Protein AF-A0A9Q1GMK8-F1 (afdb_monomer_lite)

pLDDT: mean 79.95, std 13.14, range [36.91, 97.81]

Structure (mmCIF, N/CA/C/O backbone):
data_AF-A0A9Q1GMK8-F1
#
_entry.id   AF-A0A9Q1GMK8-F1
#
loop_
_atom_site.group_PDB
_atom_site.id
_atom_site.type_symbol
_atom_site.label_atom_id
_atom_site.label_alt_id
_atom_site.label_comp_id
_atom_site.label_asym_id
_atom_site.label_entity_id
_atom_site.label_seq_id
_atom_site.pdbx_PDB_ins_code
_atom_site.Cartn_x
_atom_site.Cartn_y
_atom_site.Cartn_z
_atom_site.occupancy
_atom_site.B_iso_or_equiv
_atom_site.auth_seq_id
_atom_site.auth_comp_id
_atom_site.auth_asym_id
_atom_site.auth_atom_id
_atom_site.pdbx_PDB_model_num
ATOM 1 N N . MET A 1 1 ? 11.294 8.786 12.363 1.00 38.09 1 MET A N 1
ATOM 2 C CA . MET A 1 1 ? 12.670 8.737 11.828 1.00 38.09 1 MET A CA 1
ATOM 3 C C . MET A 1 1 ? 12.579 9.005 10.331 1.00 38.09 1 MET A C 1
ATOM 5 O O . MET A 1 1 ? 12.122 8.139 9.600 1.00 38.09 1 MET A O 1
ATOM 9 N N . VAL A 1 2 ? 12.845 10.239 9.895 1.00 36.91 2 VAL A N 1
ATOM 10 C CA . VAL A 1 2 ? 12.760 10.636 8.478 1.00 36.91 2 VAL A CA 1
ATOM 11 C C . VAL A 1 2 ? 14.152 10.473 7.886 1.00 36.91 2 VAL A C 1
ATOM 13 O O . VAL A 1 2 ? 15.081 11.160 8.302 1.00 36.91 2 VAL A O 1
ATOM 16 N N . ILE A 1 3 ? 14.318 9.524 6.967 1.00 42.19 3 ILE A N 1
ATOM 17 C CA . ILE A 1 3 ? 15.583 9.341 6.256 1.00 42.19 3 ILE A CA 1
ATOM 18 C C . ILE A 1 3 ? 15.618 10.395 5.148 1.00 42.19 3 ILE A C 1
ATOM 20 O O . ILE A 1 3 ? 15.050 10.203 4.076 1.00 42.19 3 ILE A O 1
ATOM 24 N N . ASN A 1 4 ? 16.258 11.532 5.426 1.00 38.59 4 ASN A N 1
ATOM 25 C CA . ASN A 1 4 ? 16.608 12.507 4.399 1.00 38.59 4 ASN A CA 1
ATOM 26 C C . ASN A 1 4 ? 17.716 11.908 3.531 1.00 38.59 4 ASN A C 1
ATOM 28 O O . ASN A 1 4 ? 18.892 11.934 3.892 1.00 38.59 4 ASN A O 1
ATOM 32 N N . THR A 1 5 ? 17.348 11.357 2.378 1.00 48.94 5 THR A N 1
ATOM 33 C CA . THR A 1 5 ? 18.325 10.996 1.354 1.00 48.94 5 THR A CA 1
ATOM 34 C C . THR A 1 5 ? 18.829 12.282 0.709 1.00 48.94 5 THR A C 1
ATOM 36 O O . THR A 1 5 ? 18.115 12.908 -0.077 1.00 48.94 5 THR A O 1
ATOM 39 N N . LEU A 1 6 ? 20.049 12.692 1.064 1.00 46.88 6 LEU A N 1
ATOM 40 C CA . LEU A 1 6 ? 20.804 13.710 0.336 1.00 46.88 6 LEU A CA 1
ATOM 41 C C . LEU A 1 6 ? 20.777 13.350 -1.154 1.00 46.88 6 LEU A C 1
ATOM 43 O O . LEU A 1 6 ? 21.134 12.234 -1.533 1.00 46.88 6 LEU A O 1
ATOM 47 N N . GLY A 1 7 ? 20.274 14.270 -1.978 1.00 47.94 7 GLY A N 1
ATOM 48 C CA . GLY A 1 7 ? 20.096 14.059 -3.409 1.00 47.94 7 GLY A CA 1
ATOM 49 C C . GLY A 1 7 ? 21.398 13.587 -4.047 1.00 47.94 7 GLY A C 1
ATOM 50 O O . GLY A 1 7 ? 22.390 14.312 -4.053 1.00 47.94 7 GLY A O 1
ATOM 51 N N . SER A 1 8 ? 21.385 12.357 -4.562 1.00 46.59 8 SER A N 1
ATOM 52 C CA . SER A 1 8 ? 22.517 11.776 -5.278 1.00 46.59 8 SER A CA 1
ATOM 53 C C . SER A 1 8 ? 22.895 12.694 -6.450 1.00 46.59 8 SER A C 1
ATOM 55 O O . SER A 1 8 ? 22.000 13.079 -7.218 1.00 46.59 8 SER A O 1
ATOM 57 N N . PRO A 1 9 ? 24.175 13.089 -6.596 1.00 54.53 9 PRO A N 1
ATOM 58 C CA . PRO A 1 9 ? 24.599 13.912 -7.717 1.00 54.53 9 PRO A CA 1
ATOM 59 C C . PRO A 1 9 ? 24.249 13.176 -9.008 1.00 54.53 9 PRO A C 1
ATOM 61 O O . PRO A 1 9 ? 24.631 12.023 -9.210 1.00 54.53 9 PRO A O 1
ATOM 64 N N . ARG A 1 10 ? 23.459 13.834 -9.864 1.00 56.84 10 ARG A N 1
ATOM 65 C CA . ARG A 1 10 ? 23.043 13.258 -11.143 1.00 56.84 10 ARG A CA 1
ATOM 66 C C . ARG A 1 10 ? 24.307 12.847 -11.903 1.00 56.84 10 ARG A C 1
ATOM 68 O O . ARG A 1 10 ? 25.182 13.697 -12.076 1.00 56.84 10 ARG A O 1
ATOM 75 N N . PRO A 1 11 ? 24.427 11.586 -12.350 1.00 54.09 11 PRO A N 1
ATOM 76 C CA . PRO A 1 11 ? 25.575 11.182 -13.141 1.00 54.09 11 PRO A CA 1
ATOM 77 C C . PRO A 1 11 ? 25.651 12.072 -14.384 1.00 54.09 11 PRO A C 1
ATOM 79 O O . PRO A 1 11 ? 24.624 12.378 -14.999 1.00 54.09 11 PRO A O 1
ATOM 82 N N . ASN A 1 12 ? 26.865 12.513 -14.720 1.00 54.84 12 ASN A N 1
ATOM 83 C CA . ASN A 1 12 ? 27.135 13.300 -15.921 1.00 54.84 12 ASN A CA 1
ATOM 84 C C . ASN A 1 12 ? 26.456 12.646 -17.135 1.00 54.84 12 ASN A C 1
ATOM 86 O O . ASN A 1 12 ? 26.469 11.422 -17.262 1.00 54.84 12 ASN A O 1
ATOM 90 N N . SER A 1 13 ? 25.883 13.453 -18.035 1.00 58.44 13 SER A N 1
ATOM 91 C CA . SER A 1 13 ? 25.148 13.006 -19.230 1.00 58.44 13 SER A CA 1
ATOM 92 C C . SER A 1 13 ? 26.053 12.416 -20.324 1.00 58.44 13 SER A C 1
ATOM 94 O O . SER A 1 13 ? 25.828 12.608 -21.521 1.00 58.44 13 SER A O 1
ATOM 96 N N . SER A 1 14 ? 27.104 11.693 -19.935 1.00 61.16 14 SER A N 1
ATOM 97 C CA . SER A 1 14 ? 27.837 10.845 -20.859 1.00 61.16 14 SER A CA 1
ATOM 98 C C . SER A 1 14 ? 26.933 9.699 -21.311 1.00 61.16 14 SER A C 1
ATOM 100 O O . SER A 1 14 ? 26.024 9.257 -20.608 1.00 61.16 14 SER A O 1
ATOM 102 N N . PHE A 1 15 ? 27.151 9.245 -22.540 1.00 61.72 15 PHE A N 1
ATOM 103 C CA . PHE A 1 15 ? 26.455 8.092 -23.091 1.00 61.72 15 PHE A CA 1
ATOM 104 C C . PHE A 1 15 ? 26.684 6.871 -22.187 1.00 61.72 15 PHE A C 1
ATOM 106 O O . PHE A 1 15 ? 27.815 6.402 -22.066 1.00 61.72 15 PHE A O 1
ATOM 113 N N . GLN A 1 16 ? 25.620 6.380 -21.548 1.00 66.44 16 GLN A N 1
ATOM 114 C CA . GLN A 1 16 ? 25.654 5.179 -20.718 1.00 66.44 16 GLN A CA 1
ATOM 115 C C . GLN A 1 16 ? 25.264 3.975 -21.568 1.00 66.44 16 GLN A C 1
ATOM 117 O O . GLN A 1 16 ? 24.185 3.937 -22.157 1.00 66.44 16 GLN A O 1
ATOM 122 N N . PHE A 1 17 ? 26.167 3.004 -21.645 1.00 67.81 17 PHE A N 1
ATOM 123 C CA . PHE A 1 17 ? 25.864 1.709 -22.226 1.00 67.81 17 PHE A CA 1
ATOM 124 C C . PHE A 1 17 ? 25.103 0.871 -21.200 1.00 67.81 17 PHE A C 1
ATOM 126 O O . PHE A 1 17 ? 25.594 0.662 -20.090 1.00 67.81 17 PHE A O 1
ATOM 133 N N . TYR A 1 18 ? 23.926 0.373 -21.573 1.00 70.12 18 TYR A N 1
ATOM 134 C CA . TYR A 1 18 ? 23.144 -0.516 -20.721 1.00 70.12 18 TYR A CA 1
ATOM 135 C C . TYR A 1 18 ? 23.212 -1.952 -21.243 1.00 70.12 18 TYR A C 1
ATOM 137 O O . TYR A 1 18 ? 23.015 -2.209 -22.429 1.00 70.12 18 TYR A O 1
ATOM 145 N N . THR A 1 19 ? 23.429 -2.911 -20.340 1.00 72.62 19 THR A N 1
ATOM 146 C CA . THR A 1 19 ? 23.506 -4.353 -20.655 1.00 72.62 19 THR A CA 1
ATOM 147 C C . THR A 1 19 ? 22.234 -4.900 -21.302 1.00 72.62 19 THR A C 1
ATOM 149 O O . THR A 1 19 ? 22.279 -5.899 -22.016 1.00 72.62 19 THR A O 1
ATOM 152 N N . MET A 1 20 ? 21.104 -4.224 -21.098 1.00 74.56 20 MET A N 1
ATOM 153 C CA . MET A 1 20 ? 19.833 -4.513 -21.759 1.00 74.56 20 MET A CA 1
ATOM 154 C C . MET A 1 20 ? 19.881 -4.392 -23.285 1.00 74.56 20 MET A C 1
ATOM 156 O O . MET A 1 20 ? 19.136 -5.100 -23.946 1.00 74.56 20 MET A O 1
ATOM 160 N N . TRP A 1 21 ? 20.773 -3.574 -23.853 1.00 76.88 21 TRP A N 1
ATOM 161 C CA . TRP A 1 21 ? 20.903 -3.456 -25.308 1.00 76.88 21 TRP A CA 1
ATOM 162 C C . TRP A 1 21 ? 21.471 -4.725 -25.940 1.00 76.88 21 TRP A C 1
ATOM 164 O O . TRP A 1 21 ? 21.053 -5.097 -27.021 1.00 76.88 21 TRP A O 1
ATOM 174 N N . ILE A 1 22 ? 22.364 -5.443 -25.250 1.00 78.31 22 ILE A N 1
ATOM 175 C CA . ILE A 1 22 ? 22.909 -6.723 -25.745 1.00 78.31 22 ILE A CA 1
ATOM 176 C C . ILE A 1 22 ? 21.814 -7.796 -25.819 1.00 78.31 22 ILE A C 1
ATOM 178 O O . ILE A 1 22 ? 21.911 -8.731 -26.605 1.00 78.31 22 ILE A O 1
ATOM 182 N N . ARG A 1 23 ? 20.777 -7.668 -24.986 1.00 79.25 23 ARG A N 1
ATOM 183 C CA . ARG A 1 23 ? 19.640 -8.594 -24.947 1.00 79.25 23 ARG A CA 1
ATOM 184 C C . ARG A 1 23 ? 18.584 -8.280 -26.006 1.00 79.25 23 ARG A C 1
ATOM 186 O O . ARG A 1 23 ? 17.654 -9.063 -26.159 1.00 79.25 23 ARG A O 1
ATOM 193 N N . ASP A 1 24 ? 18.701 -7.140 -26.680 1.00 81.19 24 ASP A N 1
ATOM 194 C CA . ASP A 1 24 ? 17.792 -6.746 -27.743 1.00 81.19 24 ASP A CA 1
ATOM 195 C C . ASP A 1 24 ? 18.160 -7.473 -29.044 1.00 81.19 24 ASP A C 1
ATOM 197 O O . ASP A 1 24 ? 19.327 -7.494 -29.449 1.00 81.19 24 ASP A O 1
ATOM 201 N N . ASN A 1 25 ? 17.164 -8.085 -29.688 1.00 83.88 25 ASN A N 1
ATOM 202 C CA . ASN A 1 25 ? 17.372 -8.903 -30.885 1.00 83.88 25 ASN A CA 1
ATOM 203 C C . ASN A 1 25 ? 17.902 -8.086 -32.073 1.00 83.88 25 ASN A C 1
ATOM 205 O O . ASN A 1 25 ? 18.585 -8.644 -32.931 1.00 83.88 25 ASN A O 1
ATOM 209 N N . ASP A 1 26 ? 17.645 -6.776 -32.102 1.00 84.50 26 ASP A N 1
ATOM 210 C CA . ASP A 1 26 ? 18.030 -5.909 -33.212 1.00 84.50 26 ASP A CA 1
ATOM 211 C C . ASP A 1 26 ? 19.421 -5.297 -33.008 1.00 84.50 26 ASP A C 1
ATOM 213 O O . ASP A 1 26 ? 20.056 -4.864 -33.970 1.00 84.50 26 ASP A O 1
ATOM 217 N N . PHE A 1 27 ? 19.958 -5.309 -31.783 1.00 85.06 27 PHE A N 1
ATOM 218 C CA . PHE A 1 27 ? 21.240 -4.675 -31.470 1.00 85.06 27 PHE A CA 1
ATOM 219 C C . PHE A 1 27 ? 22.431 -5.315 -32.200 1.00 85.06 27 PHE A C 1
ATOM 221 O O . PHE A 1 27 ? 23.213 -4.610 -32.843 1.00 85.06 27 PHE A O 1
ATOM 228 N N . LEU A 1 28 ? 22.587 -6.642 -32.125 1.00 85.38 28 LEU A N 1
ATOM 229 C CA . LEU A 1 28 ? 23.716 -7.341 -32.758 1.00 85.38 28 LEU A CA 1
ATOM 230 C C . LEU A 1 28 ? 23.672 -7.269 -34.300 1.00 85.38 28 LEU A C 1
ATOM 232 O O . LEU A 1 28 ? 24.697 -6.905 -34.889 1.00 85.38 28 LEU A O 1
ATOM 236 N N . PRO A 1 29 ? 22.528 -7.526 -34.973 1.00 88.38 29 PRO A N 1
ATOM 237 C CA . PRO A 1 29 ? 22.403 -7.331 -36.419 1.00 88.38 29 PRO A CA 1
ATOM 238 C C . PRO A 1 29 ? 22.670 -5.885 -36.851 1.00 88.38 29 PRO A C 1
ATOM 240 O O . PRO A 1 29 ? 23.360 -5.651 -37.848 1.00 88.38 29 PRO A O 1
ATOM 243 N N . LEU A 1 30 ? 22.191 -4.903 -36.078 1.00 86.50 30 LEU A N 1
ATOM 244 C CA . LEU A 1 30 ? 22.406 -3.485 -36.358 1.00 86.50 30 LEU A CA 1
ATOM 245 C C . LEU A 1 30 ? 23.895 -3.130 -36.329 1.00 86.50 30 LEU A C 1
ATOM 247 O O . LEU A 1 30 ? 24.384 -2.503 -37.267 1.00 86.50 30 LEU A O 1
ATOM 251 N N . VAL A 1 31 ? 24.638 -3.559 -35.304 1.00 85.38 31 VAL A N 1
ATOM 252 C CA . VAL A 1 31 ? 26.086 -3.295 -35.202 1.00 85.38 31 VAL A CA 1
ATOM 253 C C . VAL A 1 31 ? 26.860 -4.007 -36.316 1.00 85.38 31 VAL A C 1
ATOM 255 O O . VAL A 1 31 ? 27.743 -3.401 -36.929 1.00 85.38 31 VAL A O 1
ATOM 258 N N . ALA A 1 32 ? 26.503 -5.257 -36.630 1.00 86.44 32 ALA A N 1
ATOM 259 C CA . ALA A 1 32 ? 27.132 -6.026 -37.702 1.00 86.44 32 ALA A CA 1
ATOM 260 C C . ALA A 1 32 ? 26.931 -5.377 -39.084 1.00 86.44 32 ALA A C 1
ATOM 262 O O . ALA A 1 32 ? 27.880 -5.283 -39.862 1.00 86.44 32 ALA A O 1
ATOM 263 N N . SER A 1 33 ? 25.735 -4.842 -39.361 1.00 85.69 33 SER A N 1
ATOM 264 C CA . SER A 1 33 ? 25.411 -4.163 -40.629 1.00 85.69 33 SER A CA 1
ATOM 265 C C . SER A 1 33 ? 26.259 -2.912 -40.904 1.00 85.69 33 SER A C 1
ATOM 267 O O . SER A 1 33 ? 26.369 -2.463 -42.046 1.00 85.69 33 SER A O 1
ATOM 269 N N . MET A 1 34 ? 26.877 -2.337 -39.867 1.00 82.25 34 MET A N 1
ATOM 270 C CA . MET A 1 34 ? 27.665 -1.107 -39.971 1.00 82.25 34 MET A CA 1
ATOM 271 C C . MET A 1 34 ? 29.166 -1.347 -40.107 1.00 82.25 34 MET A C 1
ATOM 273 O O . MET A 1 34 ? 29.907 -0.376 -40.302 1.00 82.25 34 MET A O 1
ATOM 277 N N . LEU A 1 35 ? 29.619 -2.603 -40.033 1.00 82.19 35 LEU A N 1
ATOM 278 C CA . LEU A 1 35 ? 31.030 -2.952 -40.160 1.00 82.19 35 LEU A CA 1
ATOM 279 C C . LEU A 1 35 ? 31.604 -2.449 -41.501 1.00 82.19 35 LEU A C 1
ATOM 281 O O . LEU A 1 35 ? 30.993 -2.618 -42.560 1.00 82.19 35 LEU A O 1
ATOM 285 N N . PRO A 1 36 ? 32.774 -1.786 -41.488 1.00 75.06 36 PRO A N 1
ATOM 286 C CA . PRO A 1 36 ? 33.333 -1.180 -42.686 1.00 75.06 36 PRO A CA 1
ATOM 287 C C . PRO A 1 36 ? 33.858 -2.249 -43.656 1.00 75.06 36 PRO A C 1
ATOM 289 O O . PRO A 1 36 ? 34.989 -2.704 -43.533 1.00 75.06 36 PRO A O 1
ATOM 292 N N . LEU A 1 37 ? 33.062 -2.579 -44.675 1.00 71.19 37 LEU A N 1
ATOM 293 C CA . LEU A 1 37 ? 33.425 -3.500 -45.765 1.00 71.19 37 LEU A CA 1
ATOM 294 C C . LEU A 1 37 ? 34.350 -2.877 -46.827 1.00 71.19 37 LEU A C 1
ATOM 296 O O . LEU A 1 37 ? 34.862 -3.580 -47.687 1.00 71.19 37 LEU A O 1
ATOM 300 N N . ASN A 1 38 ? 34.566 -1.557 -46.796 1.00 68.00 38 ASN A N 1
ATOM 301 C CA . ASN A 1 38 ? 35.263 -0.846 -47.870 1.00 68.00 38 ASN A CA 1
ATOM 302 C C . ASN A 1 38 ? 36.797 -0.833 -47.679 1.00 68.00 38 ASN A C 1
ATOM 304 O O . ASN A 1 38 ? 37.279 -0.197 -46.733 1.00 68.00 38 ASN A O 1
ATOM 308 N N . PRO A 1 39 ? 37.585 -1.447 -48.585 1.00 66.44 39 PRO A N 1
ATOM 309 C CA . PRO A 1 39 ? 39.047 -1.494 -48.487 1.00 66.44 39 PRO A CA 1
ATOM 310 C C . PRO A 1 39 ? 39.740 -0.187 -48.916 1.00 66.44 39 PRO A C 1
ATOM 312 O O . PRO A 1 39 ? 40.863 0.067 -48.501 1.00 66.44 39 PRO A O 1
ATOM 315 N N . HIS A 1 40 ? 39.065 0.689 -49.669 1.00 67.38 40 HIS A N 1
ATOM 316 C CA . HIS A 1 40 ? 39.665 1.885 -50.287 1.00 67.38 40 HIS A CA 1
ATOM 317 C C . HIS A 1 40 ? 39.915 3.087 -49.354 1.00 67.38 40 HIS A C 1
ATOM 319 O O . HIS A 1 40 ? 40.411 4.119 -49.803 1.00 67.38 40 HIS A O 1
ATOM 325 N N . LYS A 1 41 ? 39.569 3.009 -48.062 1.00 71.50 41 LYS A N 1
ATOM 326 C CA . LYS A 1 41 ? 39.787 4.107 -47.102 1.00 71.50 41 LYS A CA 1
ATOM 327 C C . LYS A 1 41 ? 40.844 3.734 -46.070 1.00 71.50 41 LYS A C 1
ATOM 329 O O . LYS A 1 41 ? 40.837 2.622 -45.548 1.00 71.50 41 LYS A O 1
ATOM 334 N N . GLY A 1 42 ? 41.678 4.710 -45.704 1.00 82.12 42 GLY A N 1
ATOM 335 C CA . GLY A 1 42 ? 42.663 4.562 -44.632 1.00 82.12 42 GLY A CA 1
ATOM 336 C C . GLY A 1 42 ? 42.029 4.049 -43.322 1.00 82.12 42 GLY A C 1
ATOM 337 O O . GLY A 1 42 ? 40.903 4.451 -42.998 1.00 82.12 42 GLY A O 1
ATOM 338 N N . PRO A 1 43 ? 42.720 3.185 -42.549 1.00 82.88 43 PRO A N 1
ATOM 339 C CA . PRO A 1 43 ? 42.169 2.507 -41.368 1.00 82.88 43 PRO A CA 1
ATOM 340 C C . PRO A 1 43 ? 41.484 3.438 -40.360 1.00 82.88 43 PRO A C 1
ATOM 342 O O . PRO A 1 43 ? 40.370 3.159 -39.918 1.00 82.88 43 PRO A O 1
ATOM 345 N N . TYR A 1 44 ? 42.094 4.590 -40.072 1.00 85.50 44 TYR A N 1
ATOM 346 C CA . TYR A 1 44 ? 41.542 5.588 -39.153 1.00 85.50 44 TYR A CA 1
ATOM 347 C C . TYR A 1 44 ? 40.201 6.164 -39.632 1.00 85.50 44 TYR A C 1
ATOM 349 O O . TYR A 1 44 ? 39.242 6.256 -38.866 1.00 85.50 44 TYR A O 1
ATOM 357 N N . ASN A 1 45 ? 40.091 6.497 -40.920 1.00 83.69 45 ASN A N 1
ATOM 358 C CA . ASN A 1 45 ? 38.861 7.051 -41.487 1.00 83.69 45 ASN A CA 1
ATOM 359 C C . ASN A 1 45 ? 37.724 6.020 -41.498 1.00 83.69 45 ASN A C 1
ATOM 361 O O . ASN A 1 45 ? 36.561 6.388 -41.315 1.00 83.69 45 ASN A O 1
ATOM 365 N N . ARG A 1 46 ? 38.052 4.729 -41.658 1.00 83.06 46 ARG A N 1
ATOM 366 C CA . ARG A 1 46 ? 37.081 3.630 -41.526 1.00 83.06 46 ARG A CA 1
ATOM 367 C C . ARG A 1 46 ? 36.567 3.514 -40.099 1.00 83.06 46 ARG A C 1
ATOM 369 O O . ARG A 1 46 ? 35.353 3.511 -39.906 1.00 83.06 46 ARG A O 1
ATOM 376 N N . LEU A 1 47 ? 37.469 3.508 -39.119 1.00 84.38 47 LEU A N 1
ATOM 377 C CA . LEU A 1 47 ? 37.111 3.458 -37.702 1.00 84.38 47 LEU A CA 1
ATOM 378 C C . LEU A 1 47 ? 36.260 4.667 -37.293 1.00 84.38 47 LEU A C 1
ATOM 380 O O . LEU A 1 47 ? 35.194 4.506 -36.707 1.00 84.38 47 LEU A O 1
ATOM 384 N N . LYS A 1 48 ? 36.677 5.881 -37.663 1.00 85.50 48 LYS A N 1
ATOM 385 C CA . LYS A 1 48 ? 35.939 7.116 -37.360 1.00 85.50 48 LYS A CA 1
ATOM 386 C C . LYS A 1 48 ? 34.525 7.095 -37.947 1.00 85.50 48 LYS A C 1
ATOM 388 O O . LYS A 1 48 ? 33.570 7.482 -37.276 1.00 85.50 48 LYS A O 1
ATOM 393 N N . MET A 1 49 ? 34.375 6.627 -39.187 1.00 85.62 49 MET A N 1
ATOM 394 C CA . MET A 1 49 ? 33.069 6.488 -39.835 1.00 85.62 49 MET A CA 1
ATOM 395 C C . MET A 1 49 ? 32.201 5.429 -39.145 1.00 85.62 49 MET A C 1
ATOM 397 O O . MET A 1 49 ? 31.026 5.694 -38.894 1.00 85.62 49 MET A O 1
ATOM 401 N N . PHE A 1 50 ? 32.778 4.270 -38.822 1.00 87.06 50 PHE A N 1
ATOM 402 C CA . PHE A 1 50 ? 32.104 3.194 -38.097 1.00 87.06 50 PHE A CA 1
ATOM 403 C C . PHE A 1 50 ? 31.583 3.679 -36.744 1.00 87.06 50 PHE A C 1
ATOM 405 O O . PHE A 1 50 ? 30.389 3.574 -36.478 1.00 87.06 50 PHE A O 1
ATOM 412 N N . LEU A 1 51 ? 32.443 4.295 -35.929 1.00 86.44 51 LEU A N 1
ATOM 413 C CA . LEU A 1 51 ? 32.067 4.817 -34.616 1.00 86.44 51 LEU A CA 1
ATOM 414 C C . LEU A 1 51 ? 30.957 5.866 -34.723 1.00 86.44 51 LEU A C 1
ATOM 416 O O . LEU A 1 51 ? 30.013 5.845 -33.936 1.00 86.44 51 LEU A O 1
ATOM 420 N N . ARG A 1 52 ? 31.022 6.757 -35.722 1.00 87.44 52 ARG A N 1
ATOM 421 C CA . ARG A 1 52 ? 29.993 7.786 -35.917 1.00 87.44 52 ARG A CA 1
ATOM 422 C C . ARG A 1 52 ? 28.639 7.182 -36.297 1.00 87.44 52 ARG A C 1
ATOM 424 O O . ARG A 1 52 ? 27.641 7.560 -35.694 1.00 87.44 52 ARG A O 1
ATOM 431 N N . LYS A 1 53 ? 28.610 6.250 -37.258 1.00 86.81 53 LYS A N 1
ATOM 432 C CA . LYS A 1 53 ? 27.377 5.579 -37.710 1.00 86.81 53 LYS A CA 1
ATOM 433 C C . LYS A 1 53 ? 26.763 4.707 -36.616 1.00 86.81 53 LYS A C 1
ATOM 435 O O . LYS A 1 53 ? 25.568 4.804 -36.344 1.00 86.81 53 LYS A O 1
ATOM 440 N N . THR A 1 54 ? 27.601 3.926 -35.943 1.00 86.44 54 THR A N 1
ATOM 441 C CA . THR A 1 54 ? 27.185 3.040 -34.851 1.00 86.44 54 THR A CA 1
ATOM 442 C C . THR A 1 54 ? 26.603 3.854 -33.698 1.00 86.44 54 THR A C 1
ATOM 444 O O . THR A 1 54 ? 25.520 3.546 -33.209 1.00 86.44 54 THR A O 1
ATOM 447 N N . LYS A 1 55 ? 27.242 4.975 -33.331 1.00 86.69 55 LYS A N 1
ATOM 448 C CA . LYS A 1 55 ? 26.716 5.898 -32.315 1.00 86.69 55 LYS A CA 1
ATOM 449 C C . LYS A 1 55 ? 25.323 6.416 -32.674 1.00 86.69 55 LYS A C 1
ATOM 451 O O . LYS A 1 55 ? 24.438 6.379 -31.826 1.00 86.69 55 LYS A O 1
ATOM 456 N N . THR A 1 56 ? 25.117 6.895 -33.903 1.00 88.00 56 THR A N 1
ATOM 457 C CA . THR A 1 56 ? 23.811 7.435 -34.317 1.00 88.00 56 THR A CA 1
ATOM 458 C C . THR A 1 56 ? 22.719 6.370 -34.317 1.00 88.00 56 THR A C 1
ATOM 460 O O . THR A 1 56 ? 21.610 6.632 -33.862 1.00 88.00 56 THR A O 1
ATOM 463 N N . ALA A 1 57 ? 23.043 5.157 -34.761 1.00 87.62 57 ALA A N 1
ATOM 464 C CA . ALA A 1 57 ? 22.090 4.058 -34.835 1.00 87.62 57 ALA A CA 1
ATOM 465 C C . ALA A 1 57 ? 21.663 3.573 -33.448 1.00 87.62 57 ALA A C 1
ATOM 467 O O . ALA A 1 57 ? 20.474 3.447 -33.172 1.00 87.62 57 ALA A O 1
ATOM 468 N N . ILE A 1 58 ? 22.627 3.400 -32.541 1.00 83.75 58 ILE A N 1
ATOM 469 C CA . ILE A 1 58 ? 22.351 3.007 -31.157 1.00 83.75 58 ILE A CA 1
ATOM 470 C C . ILE A 1 58 ? 21.555 4.097 -30.428 1.00 83.75 58 ILE A C 1
ATOM 472 O O . ILE A 1 58 ? 20.639 3.791 -29.670 1.00 83.75 58 ILE A O 1
ATOM 476 N N . GLN A 1 59 ? 21.842 5.378 -30.678 1.00 84.88 59 GLN A N 1
ATOM 477 C CA . GLN A 1 59 ? 21.037 6.472 -30.126 1.00 84.88 59 GLN A CA 1
ATOM 478 C C . GLN A 1 59 ? 19.580 6.421 -30.597 1.00 84.88 59 GLN A C 1
ATOM 480 O O . GLN A 1 59 ? 18.684 6.747 -29.820 1.00 84.88 59 GLN A O 1
ATOM 485 N N . GLN A 1 60 ? 19.336 6.020 -31.843 1.00 86.25 60 GLN A N 1
ATOM 486 C CA . GLN A 1 60 ? 17.989 5.899 -32.390 1.00 86.25 60 GLN A CA 1
ATOM 487 C C . GLN A 1 60 ? 17.260 4.664 -31.854 1.00 86.25 60 GLN A C 1
ATOM 489 O O . GLN A 1 60 ? 16.117 4.790 -31.423 1.00 86.25 60 GLN A O 1
ATOM 494 N N . LEU A 1 61 ? 17.944 3.520 -31.760 1.00 84.38 61 LEU A N 1
ATOM 495 C CA . LEU A 1 61 ? 17.427 2.325 -31.087 1.00 84.38 61 LEU A CA 1
ATOM 496 C C . LEU A 1 61 ? 17.022 2.648 -29.640 1.00 84.38 61 LEU A C 1
ATOM 498 O O . LEU A 1 61 ? 15.907 2.348 -29.217 1.00 84.38 61 LEU A O 1
ATOM 502 N N . ASN A 1 62 ? 17.883 3.366 -28.911 1.00 83.38 62 ASN A N 1
ATOM 503 C CA . ASN A 1 62 ? 17.600 3.787 -27.543 1.00 83.38 62 ASN A CA 1
ATOM 504 C C . ASN A 1 62 ? 16.397 4.733 -27.448 1.00 83.38 62 ASN A C 1
ATOM 506 O O . ASN A 1 62 ? 15.601 4.621 -26.522 1.00 83.38 62 ASN A O 1
ATOM 510 N N . LYS A 1 63 ? 16.222 5.649 -28.405 1.00 82.81 63 LYS A N 1
ATOM 511 C CA . LYS A 1 63 ? 15.033 6.514 -28.437 1.00 82.81 63 LYS A CA 1
ATOM 512 C C . LYS A 1 63 ? 13.747 5.733 -28.702 1.00 82.81 63 LYS A C 1
ATOM 514 O O . LYS A 1 63 ? 12.723 6.062 -28.123 1.00 82.81 63 LYS A O 1
ATOM 519 N N . ASN A 1 64 ? 13.798 4.718 -29.554 1.00 81.94 64 ASN A N 1
ATOM 520 C CA . ASN A 1 64 ? 12.600 3.999 -29.973 1.00 81.94 64 ASN A CA 1
ATOM 521 C C . ASN A 1 64 ? 12.152 2.959 -28.936 1.00 81.94 64 ASN A C 1
ATOM 523 O O . ASN A 1 64 ? 10.971 2.890 -28.616 1.00 81.94 64 ASN A O 1
ATOM 527 N N . HIS A 1 65 ? 13.086 2.180 -28.388 1.00 73.88 65 HIS A N 1
ATOM 528 C CA . HIS A 1 65 ? 12.760 1.050 -27.506 1.00 73.88 65 HIS A CA 1
ATOM 529 C C . HIS A 1 65 ? 12.871 1.401 -26.022 1.00 73.88 65 HIS A C 1
ATOM 531 O O . HIS A 1 65 ? 12.228 0.784 -25.176 1.00 73.88 65 HIS A O 1
ATOM 537 N N . PHE A 1 66 ? 13.703 2.389 -25.693 1.00 76.38 66 PHE A N 1
ATOM 538 C CA . PHE A 1 66 ? 14.210 2.573 -24.337 1.00 76.38 66 PHE A CA 1
ATOM 539 C C . PHE A 1 66 ? 14.006 3.992 -23.787 1.00 76.38 66 PHE A C 1
ATOM 541 O O . PHE A 1 66 ? 14.331 4.244 -22.627 1.00 76.38 66 PHE A O 1
ATOM 548 N N . ALA A 1 67 ? 13.416 4.911 -24.563 1.00 75.44 67 ALA A N 1
ATOM 549 C CA . ALA A 1 67 ? 13.170 6.285 -24.117 1.00 75.44 67 ALA A CA 1
ATOM 550 C C . ALA A 1 67 ? 12.231 6.357 -22.909 1.00 75.44 67 ALA A C 1
ATOM 552 O O . ALA A 1 67 ? 12.425 7.201 -22.035 1.00 75.44 67 ALA A O 1
ATOM 553 N N . ASP A 1 68 ? 11.242 5.466 -22.848 1.00 82.12 68 ASP A N 1
ATOM 554 C CA . ASP A 1 68 ? 10.203 5.505 -21.820 1.00 82.12 68 ASP A CA 1
ATOM 555 C C . ASP A 1 68 ? 10.490 4.591 -20.619 1.00 82.12 68 ASP A C 1
ATOM 557 O O . ASP A 1 68 ? 9.798 4.655 -19.609 1.00 82.12 68 ASP A O 1
ATOM 561 N N . LEU A 1 69 ? 11.549 3.776 -20.664 1.00 80.88 69 L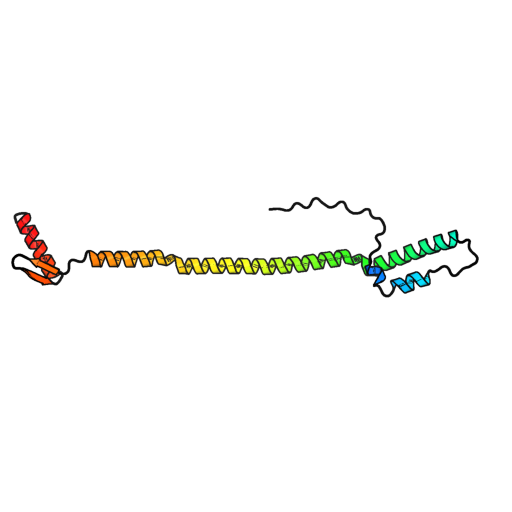EU A N 1
ATOM 562 C CA . LEU A 1 69 ? 11.874 2.819 -19.596 1.00 80.88 69 LEU A CA 1
ATOM 563 C C . LEU A 1 69 ? 11.946 3.447 -18.212 1.00 80.88 69 LEU A C 1
ATOM 565 O O . LEU A 1 69 ? 11.501 2.852 -17.235 1.00 80.88 69 LEU A O 1
ATOM 569 N N . LYS A 1 70 ? 12.514 4.651 -18.124 1.00 78.25 70 LYS A N 1
ATOM 570 C CA . LYS A 1 70 ? 12.651 5.354 -16.851 1.00 78.25 70 LYS A CA 1
ATOM 571 C C . LYS A 1 70 ? 11.284 5.728 -16.276 1.00 78.25 70 LYS A C 1
ATOM 573 O O . LYS A 1 70 ? 11.071 5.588 -15.074 1.00 78.25 70 LYS A O 1
ATOM 578 N N . ASN A 1 71 ? 10.359 6.161 -17.129 1.00 82.69 71 ASN A N 1
ATOM 579 C CA . ASN A 1 71 ? 8.996 6.476 -16.713 1.00 82.69 71 ASN A CA 1
ATOM 580 C C . ASN A 1 71 ? 8.220 5.195 -16.394 1.00 82.69 71 ASN A C 1
ATOM 582 O O . ASN A 1 71 ? 7.546 5.138 -15.373 1.00 82.69 71 ASN A O 1
ATOM 586 N N . GLN A 1 72 ? 8.364 4.141 -17.205 1.00 83.50 72 GLN A N 1
ATOM 587 C CA . GLN A 1 72 ? 7.753 2.833 -16.952 1.00 83.50 72 GLN A CA 1
ATOM 588 C C . GLN A 1 72 ? 8.205 2.243 -15.618 1.00 83.50 72 GLN A C 1
ATOM 590 O O . GLN A 1 72 ? 7.377 1.760 -14.849 1.00 83.50 72 GLN A O 1
ATOM 595 N N . GLN A 1 73 ? 9.501 2.312 -15.314 1.00 84.81 73 GLN A N 1
ATOM 596 C CA . GLN A 1 73 ? 10.036 1.880 -14.029 1.00 84.81 73 GLN A CA 1
ATOM 597 C C . GLN A 1 73 ? 9.454 2.717 -12.885 1.00 84.81 73 GLN A C 1
ATOM 599 O O . GLN A 1 73 ? 8.940 2.148 -11.927 1.00 84.81 73 GLN A O 1
ATOM 604 N N . SER A 1 74 ? 9.466 4.048 -13.005 1.00 86.12 74 SER A N 1
ATOM 605 C CA . SER A 1 74 ? 8.912 4.936 -11.978 1.00 86.12 74 SER A CA 1
ATOM 606 C C . SER A 1 74 ? 7.417 4.694 -11.732 1.00 86.12 74 SER A C 1
ATOM 608 O O . SER A 1 74 ? 6.975 4.676 -10.582 1.00 86.12 74 SER A O 1
ATOM 610 N N . ASN A 1 75 ? 6.644 4.445 -12.790 1.00 90.44 75 ASN A N 1
ATOM 611 C CA . ASN A 1 75 ? 5.221 4.128 -12.696 1.00 90.44 75 ASN A CA 1
ATOM 612 C C . ASN A 1 75 ? 4.994 2.778 -12.010 1.00 90.44 75 ASN A C 1
ATOM 614 O O . ASN A 1 75 ? 4.187 2.706 -11.088 1.00 90.44 75 ASN A O 1
ATOM 618 N N . ARG A 1 76 ? 5.756 1.737 -12.373 1.00 90.12 76 ARG A N 1
ATOM 619 C CA . ARG A 1 76 ? 5.681 0.428 -11.701 1.00 90.12 76 ARG A CA 1
ATOM 620 C C . ARG A 1 76 ? 6.046 0.525 -10.224 1.00 90.12 76 ARG A C 1
ATOM 622 O O . ARG A 1 76 ? 5.347 -0.029 -9.382 1.00 90.12 76 ARG A O 1
ATOM 629 N N . GLU A 1 77 ? 7.113 1.248 -9.890 1.00 93.62 77 GLU A N 1
ATOM 630 C CA . GLU A 1 77 ? 7.508 1.486 -8.497 1.00 93.62 77 GLU A CA 1
ATOM 631 C C . GLU A 1 77 ? 6.397 2.200 -7.717 1.00 93.62 77 GLU A C 1
ATOM 633 O O . GLU A 1 77 ? 6.087 1.821 -6.586 1.00 93.62 77 GLU A O 1
ATOM 638 N N . ARG A 1 78 ? 5.748 3.196 -8.334 1.00 94.56 78 ARG A N 1
ATOM 639 C CA . ARG A 1 78 ? 4.608 3.904 -7.746 1.00 94.56 78 ARG A CA 1
ATOM 640 C C . ARG A 1 78 ? 3.406 2.987 -7.529 1.00 94.56 78 ARG A C 1
ATOM 642 O O . ARG A 1 78 ? 2.868 2.982 -6.428 1.00 94.56 78 ARG A O 1
ATOM 649 N N . GLU A 1 79 ? 3.004 2.210 -8.530 1.00 96.12 79 GLU A N 1
ATOM 650 C CA . GLU A 1 79 ? 1.873 1.275 -8.438 1.00 96.12 79 GLU A CA 1
ATOM 651 C C . GLU A 1 79 ? 2.081 0.246 -7.326 1.00 96.12 79 GLU A C 1
ATOM 653 O O . GLU A 1 79 ? 1.186 -0.012 -6.517 1.00 96.12 79 GLU A O 1
ATOM 658 N N . VAL A 1 80 ? 3.291 -0.313 -7.252 1.00 95.50 80 VAL A N 1
ATOM 659 C CA . VAL A 1 80 ? 3.670 -1.258 -6.201 1.00 95.50 80 VAL A CA 1
ATOM 660 C C . VAL A 1 80 ? 3.610 -0.582 -4.833 1.00 95.50 80 VAL A C 1
ATOM 662 O O . VAL A 1 80 ? 3.023 -1.142 -3.905 1.00 95.50 80 VAL A O 1
ATOM 665 N N . ARG A 1 81 ? 4.150 0.636 -4.700 1.00 95.44 81 ARG A N 1
ATOM 666 C CA . ARG A 1 81 ? 4.091 1.397 -3.446 1.00 95.44 81 ARG A CA 1
ATOM 667 C C . ARG A 1 81 ? 2.650 1.654 -3.015 1.00 95.44 81 ARG A C 1
ATOM 669 O O . ARG A 1 81 ? 2.306 1.366 -1.874 1.00 95.44 81 ARG A O 1
ATOM 676 N N . ASP A 1 82 ? 1.809 2.136 -3.924 1.00 97.00 82 ASP A N 1
ATOM 677 C CA . ASP A 1 82 ? 0.416 2.475 -3.635 1.00 97.00 82 ASP A CA 1
ATOM 678 C C . ASP A 1 82 ? -0.387 1.217 -3.234 1.00 97.00 82 ASP A C 1
ATOM 680 O O . ASP A 1 82 ? -1.187 1.261 -2.293 1.00 97.00 82 ASP A O 1
ATOM 684 N N . LYS A 1 83 ? -0.101 0.056 -3.848 1.00 97.19 83 LYS A N 1
ATOM 685 C CA . LYS A 1 83 ? -0.651 -1.245 -3.429 1.00 97.19 83 LYS A CA 1
ATOM 686 C C . LYS A 1 83 ? -0.268 -1.592 -1.988 1.00 97.19 83 LYS A C 1
ATOM 688 O O . LYS A 1 83 ? -1.144 -1.946 -1.199 1.00 97.19 83 LYS A O 1
ATOM 693 N N . TYR A 1 84 ? 1.014 -1.491 -1.633 1.00 96.00 84 TYR A N 1
ATOM 694 C CA . TYR A 1 84 ? 1.471 -1.783 -0.271 1.00 96.00 84 TYR A CA 1
ATOM 695 C C . TYR A 1 84 ? 0.906 -0.800 0.752 1.00 96.00 84 TYR A C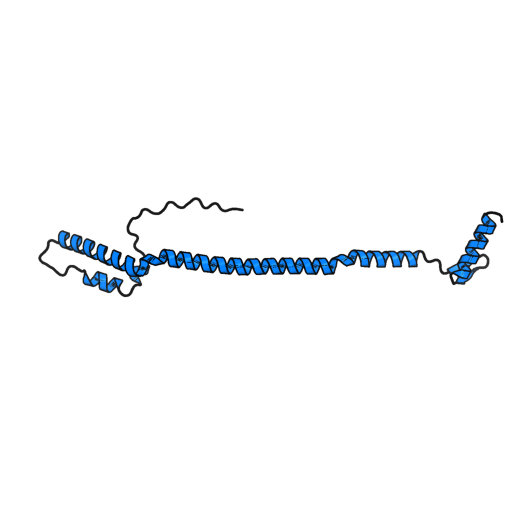 1
ATOM 697 O O . TYR A 1 84 ? 0.456 -1.229 1.812 1.00 96.00 84 TYR A O 1
ATOM 705 N N . THR A 1 85 ? 0.858 0.494 0.426 1.00 97.12 85 THR A N 1
ATOM 706 C CA . THR A 1 85 ? 0.243 1.515 1.283 1.00 97.12 85 THR A CA 1
ATOM 707 C C . THR A 1 85 ? -1.218 1.186 1.571 1.00 97.12 85 THR A C 1
ATOM 709 O O . THR A 1 85 ? -1.626 1.249 2.728 1.00 97.12 85 THR A O 1
ATOM 712 N N . ARG A 1 86 ? -1.986 0.764 0.557 1.00 97.69 86 ARG A N 1
ATOM 713 C CA . ARG A 1 86 ? -3.394 0.375 0.724 1.00 97.69 86 ARG A CA 1
ATOM 714 C C . ARG A 1 86 ? -3.566 -0.862 1.607 1.00 97.69 86 ARG A C 1
ATOM 716 O O . ARG A 1 86 ? -4.428 -0.876 2.479 1.00 97.69 86 ARG A O 1
ATOM 723 N N . ILE A 1 87 ? -2.763 -1.902 1.387 1.00 97.12 87 ILE A N 1
ATOM 724 C CA . ILE A 1 87 ? -2.817 -3.117 2.216 1.00 97.12 87 ILE A CA 1
ATOM 725 C C . ILE A 1 87 ? -2.485 -2.765 3.667 1.00 97.12 87 ILE A C 1
ATOM 727 O O . ILE A 1 87 ? -3.202 -3.158 4.584 1.00 97.12 87 ILE A O 1
ATOM 731 N N . PHE A 1 88 ? -1.428 -1.981 3.871 1.00 97.50 88 PHE A N 1
ATOM 732 C CA . PHE A 1 88 ? -0.991 -1.581 5.199 1.00 97.50 88 PHE A CA 1
ATOM 733 C C . PHE A 1 88 ? -2.044 -0.737 5.923 1.00 97.50 88 PHE A C 1
ATOM 735 O O . PHE A 1 88 ? -2.339 -1.009 7.084 1.00 97.50 88 PHE A O 1
ATOM 742 N N . SER A 1 89 ? -2.665 0.234 5.244 1.00 97.00 89 SER A N 1
ATOM 743 C CA . SER A 1 89 ? -3.745 1.024 5.845 1.00 97.00 89 SER A CA 1
ATOM 744 C C . SER A 1 89 ? -4.910 0.140 6.286 1.00 97.00 89 SER A C 1
ATOM 746 O O . SER A 1 89 ? -5.388 0.286 7.407 1.00 97.00 89 SER A O 1
ATOM 748 N N . SER A 1 90 ? -5.303 -0.838 5.463 1.00 97.81 90 SER A N 1
ATOM 749 C CA . SER A 1 90 ? -6.362 -1.785 5.826 1.00 97.81 90 SER A CA 1
ATOM 750 C C . SER A 1 90 ? -6.002 -2.633 7.051 1.00 97.81 90 SER A C 1
ATOM 752 O O . SER A 1 90 ? -6.855 -2.854 7.905 1.00 97.81 90 SER A O 1
ATOM 754 N N . VAL A 1 91 ? -4.745 -3.068 7.183 1.00 97.69 91 VAL A N 1
ATOM 755 C CA . VAL A 1 91 ? -4.273 -3.798 8.375 1.00 97.69 91 VAL A CA 1
ATOM 756 C C . VAL A 1 91 ? -4.346 -2.924 9.628 1.00 97.69 91 VAL A C 1
ATOM 758 O O . VAL A 1 91 ? -4.829 -3.376 10.665 1.00 97.69 91 VAL A O 1
ATOM 761 N N . ILE A 1 92 ? -3.914 -1.664 9.537 1.00 97.62 92 ILE A N 1
ATOM 762 C CA . ILE A 1 92 ? -4.003 -0.716 10.656 1.00 97.62 92 ILE A CA 1
ATOM 763 C C . ILE A 1 92 ? -5.455 -0.503 11.092 1.00 97.62 92 ILE A C 1
ATOM 765 O O . ILE A 1 92 ? -5.735 -0.460 12.292 1.00 97.62 92 ILE A O 1
ATOM 769 N N . ASP A 1 93 ? -6.384 -0.397 10.146 1.00 97.75 93 ASP A N 1
ATOM 770 C CA . ASP A 1 93 ? -7.800 -0.223 10.467 1.00 97.75 93 ASP A CA 1
ATOM 771 C C . ASP A 1 93 ? -8.391 -1.456 11.164 1.00 97.75 93 ASP A C 1
ATOM 773 O O . ASP A 1 93 ? -9.142 -1.301 12.128 1.00 97.75 93 ASP A O 1
ATOM 777 N N . ILE A 1 94 ? -7.988 -2.669 10.769 1.00 97.69 94 ILE A N 1
ATOM 778 C CA . ILE A 1 94 ? -8.375 -3.910 11.460 1.00 97.69 94 ILE A CA 1
ATOM 779 C C . ILE A 1 94 ? -7.869 -3.911 12.904 1.00 97.69 94 ILE A C 1
ATOM 781 O O . ILE A 1 94 ? -8.643 -4.183 13.820 1.00 97.69 94 ILE A O 1
ATOM 785 N N . ILE A 1 95 ? -6.600 -3.559 13.132 1.00 97.25 95 ILE A N 1
ATOM 786 C CA . ILE A 1 95 ? -6.021 -3.501 14.485 1.00 97.25 95 ILE A CA 1
ATOM 787 C C . ILE A 1 95 ? -6.806 -2.516 15.358 1.00 97.25 95 ILE A C 1
ATOM 789 O O . ILE A 1 95 ? -7.173 -2.825 16.490 1.00 97.25 95 ILE A O 1
ATOM 793 N N . ARG A 1 96 ? -7.140 -1.338 14.821 1.00 95.88 96 ARG A N 1
ATOM 794 C CA . ARG A 1 96 ? -7.961 -0.348 15.536 1.00 95.88 96 ARG A CA 1
ATOM 795 C C . ARG A 1 96 ? -9.347 -0.888 15.877 1.00 95.88 96 ARG A C 1
ATOM 797 O O . ARG A 1 96 ? -9.844 -0.641 16.976 1.00 95.88 96 ARG A O 1
ATOM 804 N N . GLN A 1 97 ? -9.976 -1.604 14.946 1.00 96.38 97 GLN A N 1
ATOM 805 C CA . GLN A 1 97 ? -11.273 -2.234 15.178 1.00 96.38 97 GLN A CA 1
ATOM 806 C C . GLN A 1 97 ? -11.191 -3.306 16.269 1.00 96.38 97 GLN A C 1
ATOM 808 O O . GLN A 1 97 ? -12.051 -3.320 17.146 1.00 96.38 97 GLN A O 1
ATOM 813 N N . GLN A 1 98 ? -10.144 -4.133 16.273 1.00 95.50 98 GLN A N 1
ATOM 814 C CA . GLN A 1 98 ? -9.907 -5.137 17.314 1.00 95.50 98 GLN A CA 1
ATOM 815 C C . GLN A 1 98 ? -9.756 -4.491 18.689 1.00 95.50 98 GLN A C 1
ATOM 817 O O . GLN A 1 98 ? -10.516 -4.829 19.591 1.00 95.50 98 GLN A O 1
ATOM 822 N N . CYS A 1 99 ? -8.890 -3.483 18.830 1.00 92.31 99 CYS A N 1
ATOM 823 C CA . CYS A 1 99 ? -8.729 -2.773 20.102 1.00 92.31 99 CYS A CA 1
ATOM 824 C C . CYS A 1 99 ? -10.042 -2.134 20.579 1.00 92.31 99 CYS A C 1
ATOM 826 O O . CYS A 1 99 ? -10.334 -2.118 21.773 1.00 92.31 99 CYS A O 1
ATOM 828 N N . LYS A 1 100 ? -10.861 -1.607 19.659 1.00 91.81 100 LYS A N 1
ATOM 829 C CA . LYS A 1 100 ? -12.179 -1.059 20.002 1.00 91.81 100 LYS A CA 1
ATOM 830 C C . LYS A 1 100 ? -13.124 -2.148 20.513 1.00 91.81 100 LYS A C 1
ATOM 832 O O . LYS A 1 100 ? -13.813 -1.916 21.503 1.00 91.81 100 LYS A O 1
ATOM 837 N N . VAL A 1 101 ? -13.167 -3.307 19.856 1.00 90.88 101 VAL A N 1
ATOM 838 C CA . VAL A 1 101 ? -13.979 -4.456 20.290 1.00 90.88 101 VAL A CA 1
ATOM 839 C C . VAL A 1 101 ? -13.509 -4.960 21.649 1.00 90.88 101 VAL A C 1
ATOM 841 O O . VAL A 1 101 ? -14.335 -5.127 22.541 1.00 90.88 101 VAL A O 1
ATOM 844 N N . GLU A 1 102 ? -12.202 -5.134 21.836 1.00 87.50 102 GLU A N 1
ATOM 845 C CA . GLU A 1 102 ? -11.605 -5.524 23.115 1.00 87.50 102 GLU A CA 1
ATOM 846 C C . GLU A 1 102 ? -11.985 -4.540 24.214 1.00 87.50 102 GLU A C 1
ATOM 848 O O . GLU A 1 102 ? -12.496 -4.954 25.247 1.00 87.50 102 GLU A O 1
ATOM 853 N N . TRP A 1 103 ? -11.837 -3.235 23.977 1.00 84.00 103 TRP A N 1
ATOM 854 C CA . TRP A 1 103 ? -12.212 -2.221 24.955 1.00 84.00 103 TRP A CA 1
ATOM 855 C C . TRP A 1 103 ? -13.698 -2.265 25.304 1.00 84.00 103 TRP A C 1
ATOM 857 O O . TRP A 1 103 ? -14.027 -2.206 26.482 1.00 84.00 103 TRP A O 1
ATOM 867 N N . ILE A 1 104 ? -14.591 -2.391 24.315 1.00 82.75 104 ILE A N 1
ATOM 868 C CA . ILE A 1 104 ? -16.037 -2.530 24.561 1.00 82.75 104 ILE A CA 1
ATOM 869 C C . ILE A 1 104 ? -16.326 -3.798 25.375 1.00 82.75 104 ILE A C 1
ATOM 871 O O . ILE A 1 104 ? -17.151 -3.760 26.281 1.00 82.75 104 ILE A O 1
ATOM 875 N N . THR A 1 105 ? -15.632 -4.896 25.075 1.00 82.75 105 THR A N 1
ATOM 876 C CA . THR A 1 105 ? -15.822 -6.194 25.736 1.00 82.75 105 THR A CA 1
ATOM 877 C C . THR A 1 105 ? -15.316 -6.173 27.180 1.00 82.75 105 THR A C 1
ATOM 879 O O . THR A 1 105 ? -16.006 -6.644 28.077 1.00 82.75 105 THR A O 1
ATOM 882 N N . TYR A 1 106 ? -14.136 -5.596 27.425 1.00 72.62 106 TYR A N 1
ATOM 883 C CA . TYR A 1 106 ? -13.455 -5.630 28.726 1.00 72.62 106 TYR A CA 1
ATOM 884 C C . TYR A 1 106 ? -13.881 -4.509 29.687 1.00 72.62 106 TYR A C 1
ATOM 886 O O . TYR A 1 106 ? -13.596 -4.575 30.884 1.00 72.62 106 TYR A O 1
ATOM 894 N N . LYS A 1 107 ? -14.556 -3.456 29.203 1.00 61.28 107 LYS A N 1
ATOM 895 C CA . LYS A 1 107 ? -14.858 -2.260 30.011 1.00 61.28 107 LYS A CA 1
ATOM 896 C C . LYS A 1 107 ? -15.778 -2.489 31.211 1.00 61.28 107 LYS A C 1
ATOM 898 O O . LYS A 1 107 ? -15.882 -1.584 32.037 1.00 61.28 107 LYS A O 1
ATOM 903 N N . ASP A 1 108 ? -16.434 -3.643 31.310 1.00 62.78 108 ASP A N 1
ATOM 904 C CA . ASP A 1 108 ? -17.412 -3.927 32.366 1.00 62.78 108 ASP A CA 1
ATOM 905 C C . ASP A 1 108 ? -16.935 -4.955 33.411 1.00 62.78 108 ASP A C 1
ATOM 907 O O . ASP A 1 108 ? -17.638 -5.249 34.380 1.00 62.78 108 ASP A O 1
ATOM 911 N N . ASP A 1 109 ? -15.703 -5.464 33.294 1.00 63.50 109 ASP A N 1
ATOM 912 C CA . ASP A 1 109 ? -15.165 -6.429 34.263 1.00 63.50 109 ASP A CA 1
ATOM 913 C C . ASP A 1 109 ? -14.921 -5.805 35.645 1.00 63.50 109 ASP A C 1
ATOM 915 O O . ASP A 1 109 ? -15.163 -6.442 36.675 1.00 63.50 109 ASP A O 1
ATOM 919 N N . CYS A 1 110 ? -14.526 -4.528 35.697 1.00 64.31 110 CYS A N 1
ATOM 920 C CA . CYS A 1 110 ? -14.388 -3.788 36.954 1.00 64.31 110 CYS A CA 1
ATOM 921 C C . CYS A 1 110 ? -15.738 -3.626 37.667 1.00 64.31 110 CYS A C 1
ATOM 923 O O . CYS A 1 110 ? -15.818 -3.774 38.888 1.00 64.31 110 CYS A O 1
ATOM 925 N N . THR A 1 111 ? -16.805 -3.373 36.909 1.00 71.38 111 THR A N 1
ATOM 926 C CA . THR A 1 111 ? -18.177 -3.253 37.409 1.00 71.38 111 THR A CA 1
ATOM 927 C C . THR A 1 111 ? -18.673 -4.590 37.947 1.00 71.38 111 THR A C 1
ATOM 929 O O . THR A 1 111 ? -19.174 -4.677 39.070 1.00 71.38 111 THR A O 1
ATOM 932 N N . ARG A 1 112 ? -18.459 -5.670 37.186 1.00 76.00 112 ARG A N 1
ATOM 933 C CA . ARG A 1 112 ? -18.816 -7.034 37.587 1.00 76.00 112 ARG A CA 1
ATOM 934 C C . ARG A 1 112 ? -18.082 -7.462 38.855 1.00 76.00 112 ARG A C 1
ATOM 936 O O . ARG A 1 112 ? -18.709 -7.990 39.775 1.00 76.00 112 ARG A O 1
ATOM 943 N N . TYR A 1 113 ? -16.776 -7.211 38.932 1.00 80.19 113 TYR A N 1
ATOM 944 C CA . TYR A 1 113 ? -15.980 -7.504 40.121 1.00 80.19 113 TYR A CA 1
ATOM 945 C C . TYR A 1 113 ? -16.428 -6.672 41.327 1.00 80.19 113 TYR A C 1
ATOM 947 O O . TYR A 1 113 ? -16.589 -7.214 42.422 1.00 80.19 113 TYR A O 1
ATOM 955 N N . PHE A 1 114 ? -16.701 -5.379 41.131 1.00 80.81 114 PHE A N 1
ATOM 956 C CA . PHE A 1 114 ? -17.245 -4.508 42.170 1.00 80.81 114 PHE A CA 1
ATOM 957 C C . PHE A 1 114 ? -18.574 -5.040 42.715 1.00 80.81 114 PHE A C 1
ATOM 959 O O . PHE A 1 114 ? -18.705 -5.205 43.927 1.00 80.81 114 PHE A O 1
ATOM 966 N N . PHE A 1 115 ? -19.533 -5.383 41.851 1.00 82.50 115 PHE A N 1
ATOM 967 C CA . PHE A 1 115 ? -20.822 -5.929 42.280 1.00 82.50 115 PHE A CA 1
ATOM 968 C C . PHE A 1 115 ? -20.684 -7.295 42.960 1.00 82.50 115 PHE A C 1
ATOM 970 O O . PHE A 1 115 ? -21.350 -7.546 43.966 1.00 82.50 115 PHE A O 1
ATOM 977 N N . ALA A 1 116 ? -19.780 -8.155 42.481 1.00 87.69 116 ALA A N 1
ATOM 978 C CA . ALA A 1 116 ? -19.463 -9.418 43.142 1.00 87.69 116 ALA A CA 1
ATOM 979 C C . ALA A 1 116 ? -18.899 -9.189 44.556 1.00 87.69 116 ALA A C 1
ATOM 981 O O . ALA A 1 116 ? -19.365 -9.807 45.516 1.00 87.69 116 ALA A O 1
ATOM 982 N N . LYS A 1 117 ? -17.953 -8.253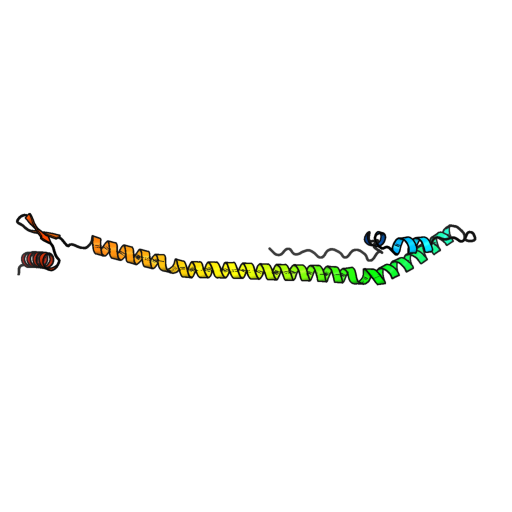 44.714 1.00 88.25 117 LYS A N 1
ATOM 983 C CA . LYS A 1 117 ? -17.386 -7.878 46.018 1.00 88.25 117 LYS A CA 1
ATOM 984 C C . LYS A 1 117 ? -18.395 -7.186 46.932 1.00 88.25 117 LYS A C 1
ATOM 986 O O . LYS A 1 117 ? -18.410 -7.474 48.127 1.00 88.25 117 LYS A O 1
ATOM 991 N N . ALA A 1 118 ? -19.262 -6.328 46.401 1.00 86.44 118 ALA A N 1
ATOM 992 C CA . ALA A 1 118 ? -20.338 -5.692 47.154 1.00 86.44 118 ALA A CA 1
ATOM 993 C C . ALA A 1 118 ? -21.344 -6.731 47.675 1.00 86.44 118 ALA A C 1
ATOM 995 O O . ALA A 1 118 ? -21.704 -6.702 48.852 1.00 86.44 118 ALA A O 1
ATOM 996 N N . LYS A 1 119 ? -21.732 -7.705 46.837 1.00 90.38 119 LYS A N 1
ATOM 997 C CA . LYS A 1 119 ? -22.589 -8.828 47.241 1.00 90.38 119 LYS A CA 1
ATOM 998 C C . LYS A 1 119 ? -21.913 -9.697 48.303 1.00 90.38 119 LYS A C 1
ATOM 1000 O O . LYS A 1 119 ? -22.540 -9.987 49.315 1.00 90.38 119 LYS A O 1
ATOM 1005 N N . GLN A 1 120 ? -20.632 -10.034 48.123 1.00 89.56 120 GLN A N 1
ATOM 1006 C CA . GLN A 1 120 ? -19.848 -10.784 49.111 1.00 89.56 120 GLN A CA 1
ATOM 1007 C C . GLN A 1 120 ? -19.819 -10.070 50.468 1.00 89.56 120 GLN A C 1
ATOM 1009 O O . GLN A 1 120 ? -20.077 -10.702 51.487 1.00 89.56 120 GLN A O 1
ATOM 1014 N N . ARG A 1 121 ? -19.548 -8.757 50.491 1.00 87.56 121 ARG A N 1
ATOM 1015 C CA . ARG A 1 121 ? -19.568 -7.954 51.725 1.00 87.56 121 ARG A CA 1
ATOM 1016 C C . ARG A 1 121 ? -20.947 -7.957 52.376 1.00 87.56 121 ARG A C 1
ATOM 10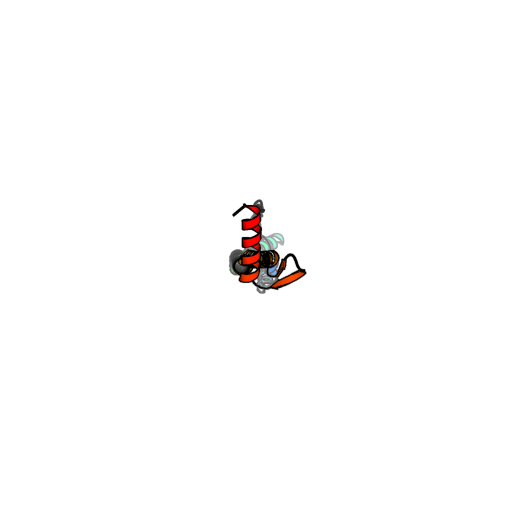18 O O . ARG A 1 121 ? -21.038 -8.179 53.575 1.00 87.56 121 ARG A O 1
ATOM 1025 N N . LYS A 1 122 ? -22.014 -7.784 51.590 1.00 84.88 122 LYS A N 1
ATOM 1026 C CA . LYS A 1 122 ? -23.392 -7.830 52.097 1.00 84.88 122 LYS A CA 1
ATOM 1027 C C . LYS A 1 122 ? -23.722 -9.177 52.747 1.00 84.88 122 LYS A C 1
ATOM 1029 O O . LYS A 1 122 ? -24.370 -9.180 53.784 1.00 84.88 122 LYS A O 1
ATOM 1034 N N . THR A 1 123 ? -23.264 -10.291 52.170 1.00 82.75 123 THR A N 1
ATOM 1035 C CA . THR A 1 123 ? -23.434 -11.637 52.744 1.00 82.75 123 THR A CA 1
ATOM 1036 C C . THR A 1 123 ? -22.536 -11.874 53.964 1.00 82.75 123 THR A C 1
ATOM 1038 O O . THR A 1 123 ? -22.970 -12.507 54.915 1.00 82.75 123 THR A O 1
ATOM 1041 N N . ALA A 1 124 ? -21.306 -11.353 53.977 1.00 83.25 124 ALA A N 1
ATOM 1042 C CA . ALA A 1 124 ? -20.389 -11.500 55.111 1.00 83.25 124 ALA A CA 1
ATOM 1043 C C . ALA A 1 124 ? -20.819 -10.679 56.340 1.00 83.25 124 ALA A C 1
ATOM 1045 O O . ALA A 1 124 ? -20.641 -11.122 57.468 1.00 83.25 124 ALA A O 1
ATOM 1046 N N . SER A 1 125 ? -21.416 -9.502 56.132 1.00 77.88 125 SER A N 1
ATOM 1047 C CA . SER A 1 125 ? -22.016 -8.682 57.196 1.00 77.88 125 SER A CA 1
ATOM 1048 C C . SER A 1 125 ? -23.447 -9.110 57.552 1.00 77.88 125 SER A C 1
ATOM 1050 O O . SER A 1 125 ? -24.130 -8.417 58.302 1.00 77.88 125 SER A O 1
ATOM 1052 N N . TYR A 1 126 ? -23.931 -10.219 56.989 1.00 78.50 126 TYR A N 1
ATOM 1053 C CA . TYR A 1 126 ? -25.294 -10.701 57.170 1.00 78.50 126 TYR A CA 1
ATOM 1054 C C . TYR A 1 126 ? -25.387 -11.491 58.479 1.00 78.50 126 TYR A C 1
ATOM 1056 O O . TYR A 1 126 ? -24.977 -12.646 58.553 1.00 78.50 126 TYR A O 1
ATOM 1064 N N . ILE A 1 127 ? -25.923 -10.866 59.527 1.00 74.50 127 ILE A N 1
ATOM 1065 C CA . ILE A 1 127 ? -26.191 -11.547 60.798 1.00 74.50 127 ILE A CA 1
ATOM 1066 C C . ILE A 1 127 ? -27.564 -12.216 60.683 1.00 74.50 127 ILE A C 1
ATOM 1068 O O . ILE A 1 127 ? -28.596 -11.565 60.836 1.00 74.50 127 ILE A O 1
ATOM 1072 N N . PHE A 1 128 ? -27.571 -13.504 60.336 1.00 76.38 128 PHE A N 1
ATOM 1073 C CA . PHE A 1 128 ? -28.794 -14.304 60.170 1.00 76.38 128 PHE A CA 1
ATOM 1074 C C . PHE A 1 128 ? -29.152 -15.121 61.419 1.00 76.38 128 PHE A C 1
ATOM 1076 O O . PHE A 1 128 ? -30.313 -15.482 61.609 1.00 76.38 128 PHE A O 1
ATOM 1083 N N . GLU A 1 129 ? -28.168 -15.387 62.276 1.00 79.25 129 GLU A N 1
ATOM 1084 C CA . GLU A 1 129 ? -28.313 -16.239 63.452 1.00 79.25 129 GLU A CA 1
ATOM 1085 C C . GLU A 1 129 ? -27.692 -15.548 64.659 1.00 79.25 129 GLU A C 1
ATOM 1087 O O . GLU A 1 129 ? -26.609 -14.966 64.565 1.00 79.25 129 GLU A O 1
ATOM 1092 N N . MET A 1 130 ? -28.389 -15.597 65.792 1.00 77.19 130 MET A N 1
ATOM 1093 C CA . MET A 1 130 ? -27.909 -15.020 67.042 1.00 77.19 130 MET A CA 1
ATOM 1094 C C . MET A 1 130 ? -28.318 -15.907 68.217 1.00 77.19 130 MET A C 1
ATOM 1096 O O . MET A 1 130 ? -29.442 -16.415 68.279 1.00 77.19 130 MET A O 1
ATOM 1100 N N . GLN A 1 131 ? -27.387 -16.097 69.149 1.00 76.56 131 GLN A N 1
ATOM 1101 C CA . GLN A 1 131 ? -27.603 -16.848 70.380 1.00 76.56 131 GLN A CA 1
ATOM 1102 C C . GLN A 1 131 ? -27.831 -15.855 71.526 1.00 76.56 131 GLN A C 1
ATOM 1104 O O . GLN A 1 131 ? -27.026 -14.946 71.714 1.00 76.56 131 GLN A O 1
ATOM 1109 N N . TYR A 1 132 ? -28.928 -16.012 72.269 1.00 78.38 132 TYR A N 1
ATOM 1110 C CA . TYR A 1 132 ? -29.269 -15.153 73.411 1.00 78.38 132 TYR A CA 1
ATOM 1111 C C . TYR A 1 132 ? -29.382 -15.982 74.696 1.00 78.38 132 TYR A C 1
ATOM 1113 O O . TYR A 1 132 ? -29.841 -17.122 74.618 1.00 78.38 132 TYR A O 1
ATOM 1121 N N . GLU A 1 133 ? -28.935 -15.390 75.815 1.00 64.69 133 GLU A N 1
ATOM 1122 C CA . GLU A 1 133 ? -28.921 -15.725 77.267 1.00 64.69 133 GLU A CA 1
ATOM 1123 C C . GLU A 1 133 ? -29.124 -17.169 77.793 1.00 64.69 133 GLU A C 1
ATOM 1125 O O . GLU A 1 133 ? -28.614 -17.489 78.859 1.00 64.69 133 GLU A O 1
ATOM 1130 N N . LEU A 1 134 ? -29.785 -18.079 77.081 1.00 66.75 134 LEU A N 1
ATOM 1131 C CA . LEU A 1 134 ? -29.997 -19.488 77.451 1.00 66.75 134 LEU A CA 1
ATOM 1132 C C . LEU A 1 134 ? -29.403 -20.473 76.427 1.00 66.75 134 LEU A C 1
ATOM 1134 O O . LEU A 1 134 ? -29.754 -21.650 76.403 1.00 66.75 134 LEU A O 1
ATOM 1138 N N . GLY A 1 135 ? -28.532 -19.997 75.533 1.00 69.75 135 GLY A N 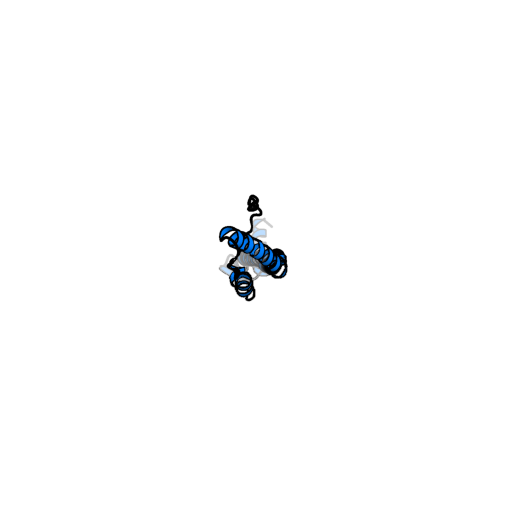1
ATOM 1139 C CA . GLY A 1 135 ? -27.887 -20.831 74.517 1.00 69.75 135 GLY A CA 1
ATOM 1140 C C . GLY A 1 135 ? -28.792 -21.221 73.340 1.00 69.75 135 GLY A C 1
ATOM 1141 O O . GLY A 1 135 ? -28.378 -22.002 72.483 1.00 69.75 135 GLY A O 1
ATOM 1142 N N . ARG A 1 136 ? -30.011 -20.673 73.252 1.00 73.81 136 ARG A N 1
ATOM 1143 C CA . ARG A 1 136 ? -30.959 -20.975 72.170 1.00 73.81 136 ARG A CA 1
ATOM 1144 C C . ARG A 1 136 ? -30.558 -20.236 70.891 1.00 73.81 136 ARG A C 1
ATOM 1146 O O . ARG A 1 136 ? -30.451 -19.010 70.893 1.00 73.81 136 ARG A O 1
ATOM 1153 N N . LEU A 1 137 ? -30.340 -20.984 69.811 1.00 76.25 137 LEU A N 1
ATOM 1154 C CA . LEU A 1 137 ? -30.030 -20.442 68.490 1.00 76.25 137 LEU A CA 1
ATOM 1155 C C . LEU A 1 137 ? -31.325 -19.954 67.831 1.00 76.25 13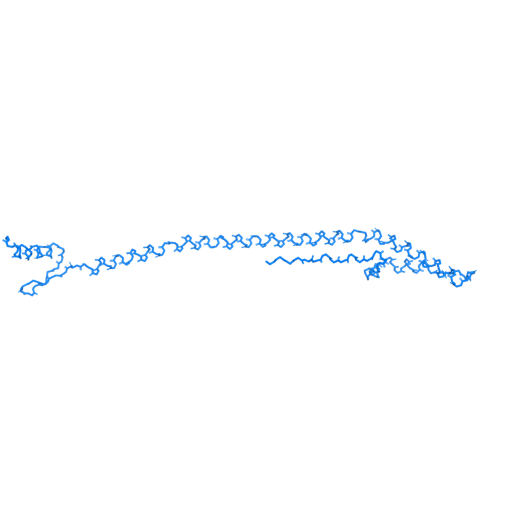7 LEU A C 1
ATOM 1157 O O . LEU A 1 137 ? -32.228 -20.753 67.583 1.00 76.25 137 LEU A O 1
ATOM 1161 N N . ASN A 1 138 ? -31.422 -18.654 67.558 1.00 73.62 138 ASN A N 1
ATOM 1162 C CA . ASN A 1 138 ? -32.558 -18.080 66.844 1.00 73.62 138 ASN A CA 1
ATOM 1163 C C . ASN A 1 138 ? -32.102 -17.658 65.446 1.00 73.62 138 ASN A C 1
ATOM 1165 O O . ASN A 1 138 ? -31.159 -16.878 65.307 1.00 73.62 138 ASN A O 1
ATOM 1169 N N . GLN A 1 139 ? -32.771 -18.190 64.423 1.00 79.50 139 GLN A N 1
ATOM 1170 C CA . GLN A 1 139 ? -32.466 -17.932 63.017 1.00 79.50 139 GLN A CA 1
ATOM 1171 C C . GLN A 1 139 ? -33.562 -17.067 62.383 1.00 79.50 139 GLN A C 1
ATOM 1173 O O . GLN A 1 139 ? -34.752 -17.274 62.629 1.00 79.50 139 GLN A O 1
ATOM 1178 N N . GLY A 1 140 ? -33.162 -16.113 61.543 1.00 81.25 140 GLY A N 1
ATOM 1179 C CA . GLY A 1 140 ? -34.069 -15.278 60.755 1.00 81.25 140 GLY A CA 1
ATOM 1180 C C . GLY A 1 140 ? -34.126 -13.809 61.186 1.00 81.25 140 GLY A C 1
ATOM 1181 O O . GLY A 1 140 ? -34.058 -13.470 62.367 1.00 81.25 140 GLY A O 1
ATOM 1182 N N . PHE A 1 141 ? -34.306 -12.925 60.197 1.00 77.44 141 PHE A N 1
ATOM 1183 C CA . PHE A 1 141 ? -34.290 -11.464 60.376 1.00 77.44 141 PHE A CA 1
ATOM 1184 C C . PHE A 1 141 ? -35.228 -10.930 61.459 1.00 77.44 141 PHE A C 1
ATOM 1186 O O . PHE A 1 141 ? -34.767 -10.122 62.263 1.00 77.44 141 PHE A O 1
ATOM 1193 N N . PRO A 1 142 ? -36.503 -11.355 61.539 1.00 82.56 142 PRO A N 1
ATOM 1194 C CA . PRO A 1 142 ? -37.417 -10.807 62.539 1.00 82.56 142 PRO A CA 1
ATOM 1195 C C . PRO A 1 142 ? -37.010 -11.191 63.967 1.00 82.56 142 PRO A C 1
ATOM 1197 O O . PRO A 1 142 ? -37.094 -10.372 64.882 1.00 82.56 142 PRO A O 1
ATOM 1200 N N . ALA A 1 143 ? -36.522 -12.422 64.149 1.00 81.25 143 ALA A N 1
ATOM 1201 C CA . ALA A 1 143 ? -36.089 -12.933 65.444 1.00 81.25 143 ALA A CA 1
ATOM 1202 C C . ALA A 1 143 ? -34.811 -12.230 65.927 1.00 81.25 143 ALA A C 1
ATOM 1204 O O . ALA A 1 143 ? -34.778 -11.728 67.049 1.00 81.25 143 ALA A O 1
ATOM 1205 N N . VAL A 1 144 ? -33.794 -12.112 65.063 1.00 82.88 144 VAL A N 1
ATOM 1206 C CA . VAL A 1 144 ? -32.542 -11.402 65.383 1.00 82.88 144 VAL A CA 1
ATOM 1207 C C . VAL A 1 144 ? -32.797 -9.911 65.640 1.00 82.88 144 VAL A C 1
ATOM 1209 O O . VAL A 1 144 ? -32.251 -9.356 66.591 1.00 82.88 144 VAL A O 1
ATOM 1212 N N . ALA A 1 145 ? -33.668 -9.267 64.853 1.00 83.94 145 ALA A N 1
ATOM 1213 C CA . ALA A 1 145 ? -34.021 -7.859 65.045 1.00 83.94 145 ALA A CA 1
ATOM 1214 C C . ALA A 1 145 ? -34.714 -7.609 66.393 1.00 83.94 145 ALA A C 1
ATOM 1216 O O . ALA A 1 145 ? -34.369 -6.653 67.083 1.00 83.94 145 ALA A O 1
ATOM 1217 N N . THR A 1 146 ? -35.637 -8.491 66.795 1.00 84.88 146 THR A N 1
ATOM 1218 C CA . THR A 1 146 ? -36.332 -8.397 68.091 1.00 84.88 146 THR A CA 1
ATOM 1219 C C . THR A 1 146 ? -35.349 -8.540 69.255 1.00 84.88 146 THR A C 1
ATOM 1221 O O . THR A 1 146 ? -35.417 -7.785 70.223 1.00 84.88 146 THR A O 1
ATOM 1224 N N . ILE A 1 147 ? -34.388 -9.464 69.144 1.00 85.25 147 ILE A N 1
ATOM 1225 C CA . ILE A 1 147 ? -33.340 -9.671 70.155 1.00 85.25 147 ILE A CA 1
ATOM 1226 C C . ILE A 1 147 ? -32.435 -8.439 70.264 1.00 85.25 147 ILE A C 1
ATOM 1228 O O . ILE A 1 147 ? -32.231 -7.929 71.364 1.00 85.25 147 ILE A O 1
ATOM 1232 N N . MET A 1 148 ? -31.936 -7.920 69.136 1.00 83.50 148 MET A N 1
ATOM 1233 C CA . MET A 1 148 ? -31.128 -6.695 69.127 1.00 83.50 148 MET A CA 1
ATOM 1234 C C . MET A 1 148 ? -31.892 -5.508 69.719 1.00 83.50 148 MET A C 1
ATOM 1236 O O . MET A 1 148 ? -31.339 -4.755 70.516 1.00 83.50 148 MET A O 1
ATOM 1240 N N . GLN A 1 149 ? -33.167 -5.348 69.361 1.00 86.12 149 GLN A N 1
ATOM 1241 C CA . GLN A 1 149 ? -33.989 -4.247 69.848 1.00 86.12 149 GLN A CA 1
ATOM 1242 C C . GLN A 1 149 ? -34.208 -4.321 71.364 1.00 86.12 149 GLN A C 1
ATOM 1244 O O . GLN A 1 149 ? -34.076 -3.305 72.041 1.00 86.12 149 GLN A O 1
ATOM 1249 N N . ASN A 1 150 ? -34.499 -5.507 71.902 1.00 85.81 150 ASN A N 1
ATOM 1250 C CA . ASN A 1 150 ? -34.683 -5.703 73.341 1.00 85.81 150 ASN A CA 1
ATOM 1251 C C . ASN A 1 150 ? -33.385 -5.471 74.124 1.00 85.81 150 ASN A C 1
ATOM 1253 O O . ASN A 1 150 ? -33.415 -4.818 75.164 1.00 85.81 150 ASN A O 1
ATOM 1257 N N . TYR A 1 151 ? -32.247 -5.931 73.595 1.00 84.50 151 TYR A N 1
ATOM 1258 C CA . TYR A 1 151 ? -30.935 -5.675 74.189 1.00 84.50 151 TYR A CA 1
ATOM 1259 C C . TYR A 1 151 ? -30.641 -4.172 74.296 1.00 84.50 151 TYR A C 1
ATOM 1261 O O . TYR A 1 151 ? -30.277 -3.686 75.364 1.00 84.50 151 TYR A O 1
ATOM 1269 N N . TYR A 1 152 ? -30.844 -3.413 73.213 1.00 86.12 152 TYR A N 1
ATOM 1270 C CA . TYR A 1 152 ? -30.588 -1.972 73.231 1.00 86.12 152 TYR A CA 1
ATOM 1271 C C . TYR A 1 152 ? -31.595 -1.187 74.074 1.00 86.12 152 TYR A C 1
ATOM 1273 O O . TYR A 1 152 ? -31.190 -0.215 74.701 1.00 86.12 152 TYR A O 1
ATOM 1281 N N . LYS A 1 153 ? -32.866 -1.605 74.145 1.00 87.50 153 LYS A N 1
ATOM 1282 C CA . LYS A 1 153 ? -33.844 -1.012 75.076 1.00 87.50 153 LYS A CA 1
ATOM 1283 C C . LYS A 1 153 ? -33.389 -1.155 76.529 1.00 87.50 153 LYS A C 1
ATOM 1285 O O . LYS A 1 153 ? -33.280 -0.155 77.229 1.00 87.50 153 LYS A O 1
ATOM 1290 N N . GLY A 1 154 ? -32.978 -2.364 76.921 1.00 85.19 154 GLY A N 1
ATOM 1291 C CA . GLY A 1 154 ? -32.426 -2.615 78.254 1.00 85.19 154 GLY A CA 1
ATOM 1292 C C . GLY A 1 154 ? -31.121 -1.858 78.531 1.00 85.19 154 GLY A C 1
ATOM 1293 O O . GLY A 1 154 ? -30.903 -1.407 79.651 1.00 85.19 154 GLY A O 1
ATOM 1294 N N . LEU A 1 155 ? -30.268 -1.671 77.517 1.00 86.50 155 LEU A N 1
ATOM 1295 C CA . LEU A 1 155 ? -29.026 -0.896 77.636 1.00 86.50 155 LEU A CA 1
ATOM 1296 C C . LEU A 1 155 ? -29.276 0.616 77.776 1.00 86.50 155 LEU A C 1
ATOM 1298 O O . LEU A 1 155 ? -28.521 1.301 78.462 1.00 86.50 155 LEU A O 1
ATOM 1302 N N . LEU A 1 156 ? -30.302 1.139 77.099 1.00 89.69 156 LEU A N 1
ATOM 1303 C CA . LEU A 1 156 ? -30.654 2.562 77.089 1.00 89.69 156 LEU A CA 1
ATOM 1304 C C . LEU A 1 156 ? -31.591 2.962 78.241 1.00 89.69 156 LEU A C 1
ATOM 1306 O O . LEU A 1 156 ? -31.768 4.156 78.472 1.00 89.69 156 LEU A O 1
ATOM 1310 N N . GLY A 1 157 ? -32.122 1.992 78.990 1.00 73.62 157 GLY A N 1
ATOM 1311 C CA . GLY A 1 157 ? -32.886 2.229 80.215 1.00 73.62 157 GLY A CA 1
ATOM 1312 C C . GLY A 1 157 ? -34.365 2.570 80.008 1.00 73.62 157 GLY A C 1
ATOM 1313 O O . GLY A 1 157 ? -34.945 3.196 80.894 1.00 73.62 157 GLY A O 1
ATOM 1314 N N . GLU A 1 158 ? -34.959 2.170 78.875 1.00 55.94 158 GLU A N 1
ATOM 1315 C CA . GLU A 1 158 ? -36.425 2.116 78.696 1.00 55.94 158 GLU A CA 1
ATOM 1316 C C . GLU A 1 158 ? -36.995 0.733 79.033 1.00 55.94 158 GLU A C 1
ATOM 1318 O O . GLU A 1 158 ? -36.417 -0.282 78.573 1.00 55.94 158 GLU A O 1
#

Secondary structure (DSSP, 8-state):
-------PPPPP------GGGTTSTTHHHHHHHTS---TTS-HHHHHHHHHHHHHHHHHHHHHHHSTTHHHHHHHHHHHHHHHHHHHHHHHHHHHHHHHHHHHHHHTTHHHHHHHHHHHHHHHHT---EEEETTTEEEESHHHHHHHHHHHHHHHHT-

Foldseek 3Di:
DDPPDDDDPDPPPDDDDDPVLVVDPVNVVLLVVLQDPDPPDDPVVNVVSSVVSNVVVVVVVCVPPPVCVVVVVVVVVVVVVVVVVVVVVVVVVVVVVVVVVVCVVCVCVVVVVVVVVVVVVCVVPDPQWDADDPRDIDGGDVRVVVVVVVVVCVVVPD

Radius of gyration: 47.8 Å; chains: 1; bounding box: 80×35×130 Å

Sequence (158 aa):
MVINTLGSPRPNSSFQFYTMWIRDNDFLPLVASMLPLNPHKGPYNRLKMFLRKTKTAIQQLNKNHFADLKNQQSNREREVRDKYTRIFSSVIDIIRQQCKVEWITYKDDCTRYFFAKAKQRKTASYIFEMQYELGRLNQGFPAVATIMQNYYKGLLGE

Organism: NCBI:txid171969